Protein AF-A0A819T913-F1 (afdb_monomer)

Sequence (114 aa):
MMSIEHSINPDPSIARVDVTFLLKNRTSFIIDHINIHCIDSMISKLLNTTSTNLISFSSISLSPHSQNYIYIYFSINAISFSQKLKTTLTYSINKLNTIETDRIEFKLNLPCSR

Solvent-accessible surface area (backbone atoms only — not comparable to full-atom values): 6563 Å² total; per-residue (Å²): 93,77,49,78,47,75,50,78,48,78,40,81,92,73,40,33,35,40,36,39,35,40,41,35,32,63,35,93,40,43,34,31,61,34,29,46,35,55,41,62,75,77,74,59,68,47,81,65,86,77,76,83,69,62,56,67,40,79,81,51,66,39,53,49,69,33,72,51,78,45,81,47,77,43,57,42,73,73,38,90,57,72,40,55,28,47,32,37,39,36,34,30,38,53,46,103,90,46,79,46,76,51,75,50,77,51,74,46,75,46,78,50,60,129

Organism: NCBI:txid392033

pLDDT: mean 75.33, std 15.08, range [35.53, 94.62]

Nearest PDB structures (foldseek):
  8rjd-assembly1_5  TM=6.239E-01  e=7.089E-04  Canis lupus familiaris
  8b5l-assembly1_q  TM=6.423E-01  e=1.146E-03  Oryctolagus cuniculus
  8btk-assembly1_TA  TM=6.261E-01  e=2.174E-03  Canis lupus familiaris
  8b6l-assembly1_E  TM=5.638E-01  e=8.776E-04  Homo sapiens
  7lr3-assembly1_D  TM=5.276E-01  e=2.061E-03  Plasmodium berghei

Secondary structure (DSSP, 8-state):
-EEEEEEEEEETTTTEEEEEEEEEE-SSSEEEEEEEEEEETT--TTS-SSS--EEE-TT--B-TT-EEEEEEEEE-S---S-EEEEEEEEEEEEETTEEEEEEEEEEEEEPPP-

Foldseek 3Di:
DKDKDKDWDDDLVQQKIKIKIKIWAQDQFKKAQKWKAKAFPVPPCFVPDDDDRTPGPRGDMAHHGGMDMDMDMIRHPFDPDKTKIWMKIKIWTDDPPDIDIDMDIDIDIHDGND

Mean predicted aligned error: 8.62 Å

Radius of gyration: 15.47 Å; Cα contacts (8 Å, |Δi|>4): 262; chains: 1; bounding box: 33×26×43 Å

Structure (mmCIF, N/CA/C/O backbone):
data_AF-A0A819T913-F1
#
_entry.id   AF-A0A819T913-F1
#
loop_
_atom_site.group_PDB
_atom_site.id
_atom_site.type_symbol
_atom_site.label_atom_id
_atom_site.label_alt_id
_atom_site.label_comp_id
_atom_site.label_asym_id
_atom_site.label_entity_id
_atom_site.label_seq_id
_atom_site.pdbx_PDB_ins_code
_atom_site.Cartn_x
_atom_site.Cartn_y
_atom_site.Cartn_z
_atom_site.occupancy
_atom_site.B_iso_or_equiv
_atom_site.auth_seq_id
_atom_site.auth_comp_id
_atom_site.auth_asym_id
_atom_site.auth_atom_id
_atom_site.pdbx_PDB_model_num
ATOM 1 N N . MET A 1 1 ? -4.807 -3.108 14.874 1.00 74.12 1 MET A N 1
ATOM 2 C CA . MET A 1 1 ? -3.737 -2.541 14.028 1.00 74.12 1 MET A CA 1
ATOM 3 C C . MET A 1 1 ? -3.997 -2.950 12.585 1.00 74.12 1 MET A C 1
ATOM 5 O O . MET A 1 1 ? -4.383 -4.095 12.369 1.00 74.12 1 MET A O 1
ATOM 9 N N . MET A 1 2 ? -3.867 -2.040 11.619 1.00 72.50 2 MET A N 1
ATOM 10 C CA . MET A 1 2 ? -4.000 -2.377 10.198 1.00 72.50 2 MET A CA 1
ATOM 11 C C . MET A 1 2 ? -2.763 -3.152 9.726 1.00 72.50 2 MET A C 1
ATOM 13 O O . MET A 1 2 ? -1.655 -2.890 10.188 1.00 72.50 2 MET A O 1
ATOM 17 N N . SER A 1 3 ? -2.937 -4.114 8.820 1.00 74.81 3 SER A N 1
ATOM 18 C CA . SER A 1 3 ? -1.812 -4.777 8.148 1.00 74.81 3 SER A CA 1
ATOM 19 C C . SER A 1 3 ? -1.999 -4.745 6.640 1.00 74.81 3 SER A C 1
ATOM 21 O O . SER A 1 3 ? -3.132 -4.861 6.166 1.00 74.81 3 SER A O 1
ATOM 23 N N . ILE A 1 4 ? -0.890 -4.650 5.911 1.00 74.25 4 ILE A N 1
ATOM 24 C CA . ILE A 1 4 ? -0.859 -4.643 4.452 1.00 74.25 4 ILE A CA 1
ATOM 25 C C . ILE A 1 4 ? 0.004 -5.795 3.938 1.00 74.25 4 ILE A C 1
ATOM 27 O O . ILE A 1 4 ? 1.134 -5.987 4.380 1.00 74.25 4 ILE A O 1
ATOM 31 N N . GLU A 1 5 ? -0.544 -6.559 3.003 1.00 81.44 5 GLU A N 1
ATOM 32 C CA . GLU A 1 5 ? 0.186 -7.528 2.184 1.00 81.44 5 GLU A CA 1
ATOM 33 C C . GLU A 1 5 ? 0.204 -6.999 0.747 1.00 81.44 5 GLU A C 1
ATOM 35 O O . GLU A 1 5 ? -0.733 -6.315 0.338 1.00 81.44 5 GLU A O 1
ATOM 40 N N . HIS A 1 6 ? 1.262 -7.270 -0.018 1.00 73.94 6 HIS A N 1
ATOM 41 C CA . HIS A 1 6 ? 1.324 -6.865 -1.421 1.00 73.94 6 HIS A CA 1
ATOM 42 C C . HIS A 1 6 ? 1.918 -7.959 -2.305 1.00 73.94 6 HIS A C 1
ATOM 44 O O . HIS A 1 6 ? 2.799 -8.702 -1.874 1.00 73.94 6 HIS A O 1
ATOM 50 N N . SER A 1 7 ? 1.448 -8.037 -3.545 1.00 72.00 7 SER A N 1
ATOM 51 C CA . SER A 1 7 ? 2.011 -8.883 -4.598 1.00 72.00 7 SER A CA 1
ATOM 52 C C . SER A 1 7 ? 2.294 -8.051 -5.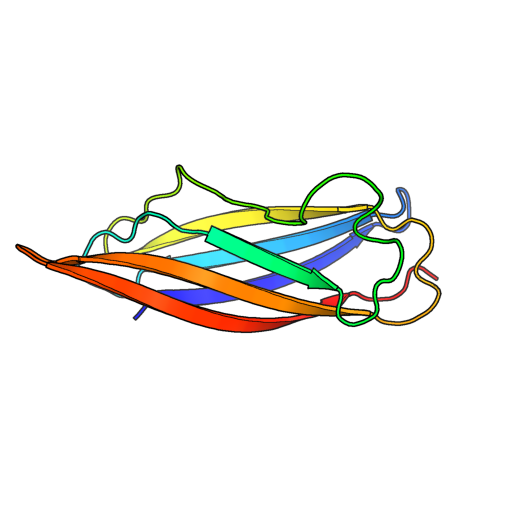844 1.00 72.00 7 SER A C 1
ATOM 54 O O . SER A 1 7 ? 1.640 -7.036 -6.082 1.00 72.00 7 SER A O 1
ATOM 56 N N . ILE A 1 8 ? 3.300 -8.465 -6.612 1.00 71.38 8 ILE A N 1
ATOM 57 C CA . ILE A 1 8 ? 3.77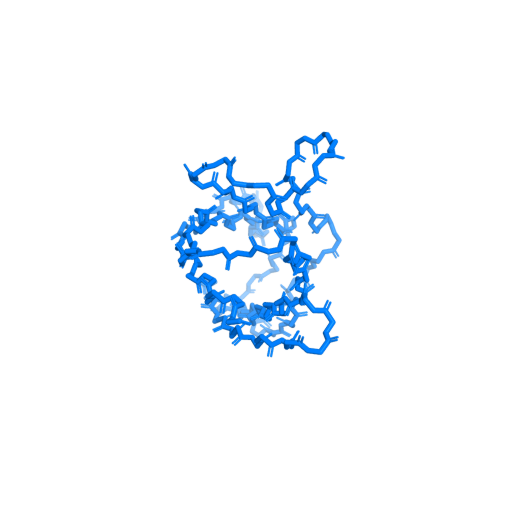3 -7.762 -7.805 1.00 71.38 8 ILE A CA 1
ATOM 58 C C . ILE A 1 8 ? 3.803 -8.768 -8.950 1.00 71.38 8 ILE A C 1
ATOM 60 O O . ILE A 1 8 ? 4.556 -9.738 -8.892 1.00 71.38 8 ILE A O 1
ATOM 64 N N . ASN A 1 9 ? 3.001 -8.520 -9.979 1.00 71.19 9 ASN A N 1
ATOM 65 C CA . ASN A 1 9 ? 2.881 -9.367 -11.157 1.00 71.19 9 ASN A CA 1
ATOM 66 C C . ASN A 1 9 ? 3.308 -8.562 -12.396 1.00 71.19 9 ASN A C 1
ATOM 68 O O . ASN A 1 9 ? 2.582 -7.658 -12.812 1.00 71.19 9 ASN A O 1
ATOM 72 N N . PRO A 1 10 ? 4.490 -8.831 -12.973 1.00 61.53 10 PRO A N 1
ATOM 73 C CA . PRO A 1 10 ? 4.880 -8.234 -14.243 1.00 61.53 10 PRO A CA 1
ATOM 74 C C . PRO A 1 10 ? 4.141 -8.904 -15.407 1.00 61.53 10 PRO A C 1
ATOM 76 O O . PRO A 1 10 ? 4.154 -10.129 -15.515 1.00 61.53 10 PRO A O 1
ATOM 79 N N . ASP A 1 11 ? 3.565 -8.103 -16.303 1.00 65.12 11 ASP A N 1
ATOM 80 C CA . ASP A 1 11 ? 3.085 -8.555 -17.608 1.00 65.12 11 ASP A CA 1
ATOM 81 C C . ASP A 1 11 ? 3.988 -7.972 -18.714 1.00 65.12 11 ASP A C 1
ATOM 83 O O . ASP A 1 11 ? 3.840 -6.807 -19.114 1.00 65.12 11 ASP A O 1
ATOM 87 N N . PRO A 1 12 ? 4.964 -8.760 -19.205 1.00 61.31 12 PRO A N 1
ATOM 88 C CA . PRO A 1 12 ? 5.910 -8.298 -20.214 1.00 61.31 12 PRO A CA 1
ATOM 89 C C . PRO A 1 12 ? 5.252 -8.064 -21.579 1.00 61.31 12 PRO A C 1
ATOM 91 O O . PRO A 1 12 ? 5.824 -7.352 -22.398 1.00 61.31 12 PRO A O 1
ATOM 94 N N . SER A 1 13 ? 4.058 -8.616 -21.832 1.00 64.31 13 SER A N 1
ATOM 95 C CA . SER A 1 13 ? 3.375 -8.475 -23.125 1.00 64.31 13 SER A CA 1
ATOM 96 C C . SER A 1 13 ? 2.831 -7.065 -23.370 1.00 64.31 13 SER A C 1
ATOM 98 O O . SER A 1 13 ? 2.674 -6.650 -24.517 1.00 64.31 13 SER A O 1
ATOM 100 N N . ILE A 1 14 ? 2.591 -6.312 -22.293 1.00 62.09 14 ILE A N 1
ATOM 101 C CA . ILE A 1 14 ? 1.979 -4.976 -22.321 1.00 62.09 14 ILE A CA 1
ATOM 102 C C . ILE A 1 14 ? 2.797 -3.927 -21.556 1.00 62.09 14 ILE A C 1
ATOM 104 O O . ILE A 1 14 ? 2.276 -2.860 -21.240 1.00 62.09 14 ILE A O 1
ATOM 108 N N . ALA A 1 15 ? 4.068 -4.224 -21.250 1.00 68.44 15 ALA A N 1
ATOM 109 C CA . ALA A 1 15 ? 4.974 -3.341 -20.511 1.00 68.44 15 ALA A CA 1
ATOM 110 C C . ALA A 1 15 ? 4.319 -2.748 -19.244 1.00 68.44 15 ALA A C 1
ATOM 112 O O . ALA A 1 15 ? 4.309 -1.536 -19.013 1.00 68.44 15 ALA A O 1
ATOM 113 N N . ARG A 1 16 ? 3.726 -3.620 -18.423 1.00 69.75 16 ARG A N 1
ATOM 114 C CA . ARG A 1 16 ? 2.946 -3.240 -17.239 1.00 69.75 16 ARG A CA 1
ATOM 115 C C . ARG A 1 16 ? 3.369 -4.065 -16.033 1.00 69.75 16 ARG A C 1
ATOM 117 O O . ARG A 1 16 ? 3.683 -5.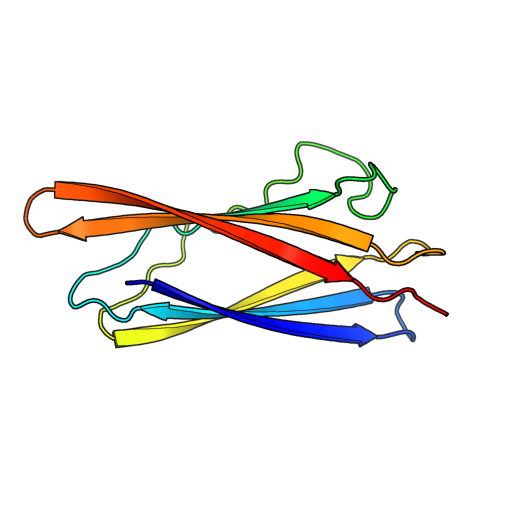246 -16.154 1.00 69.75 16 ARG A O 1
ATOM 124 N N . VAL A 1 17 ? 3.357 -3.445 -14.857 1.00 71.25 17 VAL A N 1
ATOM 125 C CA . VAL A 1 17 ? 3.433 -4.160 -13.581 1.00 71.25 17 VAL A CA 1
ATOM 126 C C . VAL A 1 17 ? 2.186 -3.884 -12.767 1.00 71.25 17 VAL A C 1
ATOM 128 O O . VAL A 1 17 ? 1.857 -2.736 -12.463 1.00 71.25 17 VAL A O 1
ATOM 131 N N . ASP A 1 18 ? 1.535 -4.970 -12.375 1.00 74.69 18 ASP A N 1
ATOM 132 C CA . ASP A 1 18 ? 0.370 -4.951 -11.513 1.00 74.69 18 ASP A CA 1
ATOM 133 C C . ASP A 1 18 ? 0.807 -5.175 -10.073 1.00 74.69 18 ASP A C 1
ATOM 135 O O . ASP A 1 18 ? 1.445 -6.176 -9.746 1.00 74.69 18 ASP A O 1
ATOM 139 N N . VAL A 1 19 ? 0.450 -4.242 -9.196 1.00 77.56 19 VAL A N 1
ATOM 140 C CA . VAL A 1 19 ? 0.656 -4.364 -7.757 1.00 77.56 19 VAL A CA 1
ATOM 141 C C . VAL A 1 19 ? -0.695 -4.487 -7.083 1.00 77.56 19 VAL A C 1
ATOM 143 O O . VAL A 1 19 ? -1.539 -3.600 -7.177 1.00 77.56 19 VAL A O 1
ATOM 146 N N . THR A 1 20 ? -0.902 -5.595 -6.383 1.00 82.44 20 THR A N 1
ATOM 147 C CA . THR A 1 20 ? -2.112 -5.808 -5.587 1.00 82.44 20 THR A CA 1
ATOM 148 C C . THR A 1 20 ? -1.774 -5.622 -4.121 1.00 82.44 20 THR A C 1
ATOM 150 O O . THR A 1 20 ? -0.865 -6.276 -3.621 1.00 82.44 20 THR A O 1
ATOM 153 N N . PHE A 1 21 ? -2.518 -4.771 -3.424 1.00 84.94 21 PHE A N 1
ATOM 154 C CA . PHE A 1 21 ? -2.474 -4.621 -1.976 1.00 84.94 21 PHE A CA 1
ATOM 155 C C . PHE A 1 21 ? -3.677 -5.304 -1.352 1.00 84.94 21 PHE A C 1
ATOM 157 O O . PHE A 1 21 ? -4.811 -5.030 -1.728 1.00 84.94 21 PHE A O 1
ATOM 164 N N . LEU A 1 22 ? -3.444 -6.145 -0.355 1.00 88.81 22 LEU A N 1
ATOM 165 C CA . LEU A 1 22 ? -4.486 -6.655 0.520 1.00 88.81 22 LEU A CA 1
ATOM 166 C C . LEU A 1 22 ? -4.427 -5.887 1.836 1.00 88.81 22 LEU A C 1
ATOM 168 O O . LEU A 1 22 ? -3.487 -6.026 2.622 1.00 88.81 22 LEU A O 1
ATOM 172 N N . LEU A 1 23 ? -5.447 -5.069 2.064 1.00 90.38 23 LEU A N 1
ATOM 173 C CA . LEU A 1 23 ? -5.630 -4.334 3.303 1.00 90.38 23 LEU A CA 1
ATOM 174 C C . LEU A 1 23 ? -6.478 -5.169 4.255 1.00 90.38 23 LEU A C 1
ATOM 176 O O . LEU A 1 23 ? -7.579 -5.579 3.896 1.00 90.38 23 LEU A O 1
ATOM 180 N N . LYS A 1 24 ? -5.989 -5.396 5.477 1.00 92.56 24 LYS A N 1
ATOM 181 C CA . LYS A 1 24 ? -6.730 -6.108 6.529 1.00 92.56 24 LYS A CA 1
ATOM 182 C C . LYS A 1 24 ? -6.930 -5.192 7.730 1.00 92.56 24 LYS A C 1
ATOM 184 O O . LYS A 1 24 ? -5.957 -4.758 8.357 1.00 92.56 24 LYS A O 1
ATOM 189 N N . ASN A 1 25 ? -8.186 -4.937 8.084 1.00 93.50 25 ASN A N 1
ATOM 190 C CA . ASN A 1 25 ? -8.531 -4.236 9.311 1.00 93.50 25 ASN A CA 1
ATOM 191 C C . ASN A 1 25 ? -8.572 -5.238 10.468 1.00 93.50 25 ASN A C 1
ATOM 193 O O . ASN A 1 25 ? -9.532 -5.981 10.608 1.00 93.50 25 ASN A O 1
ATOM 197 N N . ARG A 1 26 ? -7.549 -5.261 11.330 1.00 91.56 26 ARG A N 1
ATOM 198 C CA . ARG A 1 26 ? -7.543 -6.124 12.531 1.00 91.56 26 ARG A CA 1
ATOM 199 C C . ARG A 1 26 ? -8.067 -5.417 13.785 1.00 91.56 26 ARG A C 1
ATOM 201 O O . ARG A 1 26 ? -7.745 -5.828 14.895 1.00 91.56 26 ARG A O 1
ATOM 208 N N . THR A 1 27 ? -8.759 -4.293 13.633 1.00 92.38 27 THR A N 1
ATOM 209 C CA . THR A 1 27 ? -9.357 -3.542 14.744 1.00 92.38 27 THR A CA 1
ATOM 210 C C . THR A 1 27 ? -10.854 -3.816 14.836 1.00 92.38 27 THR A C 1
ATOM 212 O O . THR A 1 27 ? -11.468 -4.287 13.881 1.00 92.38 27 THR A O 1
ATOM 215 N N . SER A 1 28 ? -11.430 -3.462 15.982 1.00 94.44 28 SER A N 1
ATOM 216 C CA . SER A 1 28 ? -12.873 -3.417 16.222 1.00 94.44 28 SER A CA 1
ATOM 217 C C . SER A 1 28 ? -13.532 -2.120 15.723 1.00 94.44 28 SER A C 1
ATOM 219 O O . SER A 1 28 ? -14.707 -1.893 15.995 1.00 94.44 28 SER A O 1
ATOM 221 N N . PHE A 1 29 ? -12.787 -1.246 15.039 1.00 93.50 29 PHE A N 1
ATOM 222 C CA . PHE A 1 29 ? -13.234 0.081 14.608 1.00 93.50 29 PHE A CA 1
ATOM 223 C C . PHE A 1 29 ? -13.259 0.182 13.085 1.00 93.50 29 PHE A C 1
ATOM 225 O O . PHE A 1 29 ? -12.603 -0.593 12.386 1.00 93.50 29 PHE A O 1
ATOM 232 N N . ILE A 1 30 ? -14.021 1.143 12.567 1.00 91.94 30 ILE A N 1
ATOM 233 C CA . ILE A 1 30 ? -14.018 1.456 11.137 1.00 91.94 30 ILE A CA 1
ATOM 234 C C . ILE A 1 30 ? -12.716 2.190 10.810 1.00 91.94 30 ILE A C 1
ATOM 236 O O . ILE A 1 30 ? -12.311 3.101 11.536 1.00 91.94 30 ILE A O 1
ATOM 240 N N . ILE A 1 31 ? -12.074 1.776 9.719 1.00 92.19 31 ILE A N 1
ATOM 241 C CA . ILE A 1 31 ? -10.947 2.493 9.122 1.00 92.19 31 ILE A CA 1
ATOM 242 C C . ILE A 1 31 ? -11.449 3.203 7.867 1.00 92.19 31 ILE A C 1
ATOM 244 O O . ILE A 1 31 ? -12.068 2.567 7.016 1.00 92.19 31 ILE A O 1
ATOM 248 N N . ASP A 1 32 ? -11.179 4.495 7.742 1.00 90.75 32 ASP A N 1
ATOM 249 C CA . ASP A 1 32 ? -11.549 5.327 6.598 1.00 90.75 32 ASP A CA 1
ATOM 250 C C . ASP A 1 32 ? -10.371 6.207 6.134 1.00 90.75 32 ASP A C 1
ATOM 252 O O . ASP A 1 32 ? -9.239 6.065 6.611 1.00 90.75 32 ASP A O 1
ATOM 256 N N . HIS A 1 33 ? -10.617 7.052 5.126 1.00 88.50 33 HIS A N 1
ATOM 257 C CA . HIS A 1 33 ? -9.626 7.967 4.541 1.00 88.50 33 HIS A CA 1
ATOM 258 C C . HIS A 1 33 ? -8.301 7.281 4.150 1.00 88.50 33 HIS A C 1
ATOM 260 O O . HIS A 1 33 ? -7.209 7.828 4.339 1.00 88.50 33 HIS A O 1
ATOM 266 N N . ILE A 1 34 ? -8.394 6.065 3.605 1.00 87.38 34 ILE A N 1
ATOM 267 C CA . ILE A 1 34 ? -7.234 5.251 3.241 1.00 87.38 34 ILE A CA 1
ATOM 268 C C . ILE A 1 34 ? -6.566 5.827 1.989 1.00 87.38 34 ILE A C 1
ATOM 270 O O . ILE A 1 34 ? -7.132 5.824 0.905 1.00 87.38 34 ILE A O 1
ATOM 274 N N . ASN A 1 35 ? -5.321 6.271 2.107 1.00 85.44 35 ASN A N 1
ATOM 275 C CA . ASN A 1 35 ? -4.560 6.853 1.007 1.00 85.44 35 ASN A CA 1
ATOM 276 C C . ASN A 1 35 ? -3.237 6.112 0.816 1.00 85.44 35 ASN A C 1
ATOM 278 O O . ASN A 1 35 ? -2.517 5.890 1.786 1.00 85.44 35 ASN A O 1
ATOM 282 N N . ILE A 1 36 ? -2.902 5.752 -0.430 1.00 83.06 36 ILE A N 1
ATOM 283 C CA . ILE A 1 36 ? -1.635 5.096 -0.782 1.00 83.06 36 ILE A CA 1
ATOM 284 C C . ILE A 1 36 ? -0.822 6.034 -1.669 1.00 83.06 36 ILE A C 1
ATOM 286 O O . ILE A 1 36 ? -1.171 6.332 -2.803 1.00 83.06 36 ILE A O 1
ATOM 290 N N . HIS A 1 37 ? 0.314 6.480 -1.163 1.00 82.25 37 HIS A N 1
ATOM 291 C CA . HIS A 1 37 ? 1.227 7.349 -1.879 1.00 82.25 37 HIS A CA 1
ATOM 292 C C . HIS A 1 37 ? 2.481 6.584 -2.289 1.00 82.25 37 HIS A C 1
ATOM 294 O O . HIS A 1 37 ? 3.169 6.041 -1.427 1.00 82.25 37 HIS A O 1
ATOM 300 N N . CYS A 1 38 ? 2.811 6.580 -3.579 1.00 78.19 38 CYS A N 1
ATOM 301 C CA . CYS A 1 38 ? 3.995 5.915 -4.119 1.00 78.19 38 CYS A CA 1
ATOM 302 C C . CYS A 1 38 ? 4.926 6.956 -4.745 1.00 78.19 38 CYS A C 1
ATOM 304 O O . CYS A 1 38 ? 4.568 7.609 -5.720 1.00 78.19 38 CYS A O 1
ATOM 306 N N . ILE A 1 39 ? 6.138 7.088 -4.208 1.00 76.12 39 ILE A N 1
ATOM 307 C CA . ILE A 1 39 ? 7.179 7.970 -4.741 1.00 76.12 39 ILE A CA 1
ATOM 308 C C . ILE A 1 39 ? 8.271 7.114 -5.352 1.00 7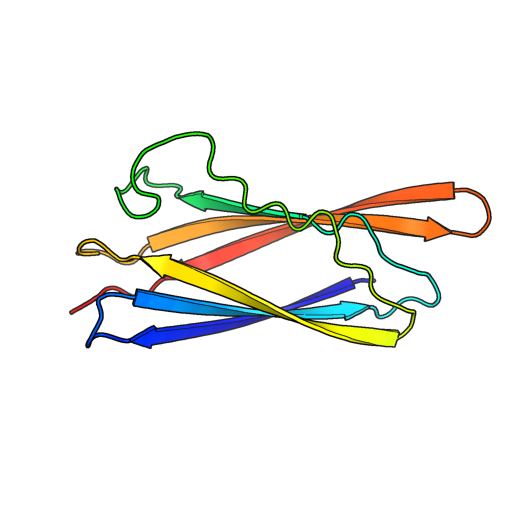6.12 39 ILE A C 1
ATOM 310 O O . ILE A 1 39 ? 8.864 6.276 -4.667 1.00 76.12 39 ILE A O 1
ATOM 314 N N . ASP A 1 40 ? 8.593 7.371 -6.612 1.00 72.94 40 ASP A N 1
ATOM 315 C CA . ASP A 1 40 ? 9.821 6.849 -7.183 1.00 72.94 40 ASP A CA 1
ATOM 316 C C . ASP A 1 40 ? 11.032 7.614 -6.639 1.00 72.94 40 ASP A C 1
ATOM 318 O O . ASP A 1 40 ? 11.213 8.806 -6.891 1.00 72.94 40 ASP A O 1
ATOM 322 N N . SER A 1 41 ? 11.862 6.904 -5.876 1.00 64.88 41 SER A N 1
ATOM 323 C CA . SER A 1 41 ? 13.073 7.454 -5.269 1.00 64.88 41 SER A CA 1
ATOM 324 C C . SER A 1 41 ? 14.135 7.873 -6.289 1.00 64.88 41 SER A C 1
ATOM 326 O O . SER A 1 41 ? 14.985 8.695 -5.956 1.00 64.88 41 SER A O 1
ATOM 328 N N . MET A 1 42 ? 14.081 7.344 -7.515 1.00 60.62 42 MET A N 1
ATOM 329 C CA . MET A 1 42 ? 15.088 7.584 -8.553 1.00 60.62 42 MET A CA 1
ATOM 330 C C . MET A 1 42 ? 14.639 8.598 -9.616 1.00 60.62 42 MET A C 1
ATOM 332 O O . MET A 1 42 ? 15.404 8.860 -10.541 1.00 60.62 42 MET A O 1
ATOM 336 N N . ILE A 1 43 ? 13.425 9.169 -9.508 1.00 57.94 43 ILE A N 1
ATOM 337 C CA . ILE A 1 43 ? 12.822 10.060 -10.530 1.00 57.94 43 ILE A CA 1
ATOM 338 C C . ILE A 1 43 ? 12.943 9.437 -11.934 1.00 57.94 43 ILE A C 1
ATOM 340 O O . ILE A 1 43 ? 13.203 10.092 -12.946 1.00 57.94 43 ILE A O 1
ATOM 344 N N . SER A 1 44 ? 12.823 8.119 -12.001 1.00 51.16 44 SER A N 1
ATOM 345 C CA . SER A 1 44 ? 12.798 7.414 -13.260 1.00 51.16 44 SER A CA 1
ATOM 346 C C . SER A 1 44 ? 11.401 7.590 -13.860 1.00 51.16 44 SER A C 1
ATOM 348 O O . SER A 1 44 ? 10.396 7.739 -13.166 1.00 51.16 44 SER A O 1
ATOM 350 N N . LYS A 1 45 ? 11.323 7.631 -15.181 1.00 53.66 45 LYS A N 1
ATOM 351 C CA . LYS A 1 45 ? 10.139 8.035 -15.951 1.00 53.66 45 LYS A CA 1
ATOM 352 C C . LYS A 1 45 ? 8.948 7.052 -15.876 1.00 53.66 45 LYS A C 1
ATOM 354 O O . LYS A 1 45 ? 8.136 7.025 -16.795 1.00 53.66 45 LYS A O 1
ATOM 359 N N . LEU A 1 46 ? 8.832 6.230 -14.827 1.00 54.22 46 LEU A N 1
ATOM 360 C CA . LEU A 1 46 ? 7.719 5.287 -14.668 1.00 54.22 46 LEU A CA 1
ATOM 361 C C . LEU A 1 46 ? 6.412 5.913 -14.272 1.00 54.22 46 LEU A C 1
ATOM 363 O O . LEU A 1 46 ? 5.359 5.504 -14.747 1.00 54.22 46 LEU A O 1
ATOM 367 N N . LEU A 1 47 ? 6.477 6.917 -13.416 1.00 54.97 47 LEU A N 1
ATOM 368 C CA . LEU A 1 47 ? 5.316 7.723 -13.100 1.00 54.97 47 LEU A CA 1
ATOM 369 C C . LEU A 1 47 ? 5.307 8.852 -14.133 1.00 54.97 47 LEU A C 1
ATOM 371 O O . LEU A 1 47 ? 5.731 9.974 -13.861 1.00 54.97 47 LEU A O 1
ATOM 375 N N . ASN A 1 48 ? 5.012 8.503 -15.387 1.00 48.44 48 ASN A N 1
ATOM 376 C CA . ASN A 1 48 ? 5.226 9.411 -16.502 1.00 48.44 48 ASN A CA 1
ATOM 377 C C . ASN A 1 48 ? 4.200 10.559 -16.464 1.00 48.44 48 ASN A C 1
ATOM 379 O O . ASN A 1 48 ? 3.008 10.367 -16.687 1.00 48.44 48 ASN A O 1
ATOM 383 N N . THR A 1 49 ? 4.731 11.762 -16.235 1.00 43.97 49 THR A N 1
ATOM 384 C CA . THR A 1 49 ? 4.321 13.031 -16.857 1.00 43.97 49 THR A CA 1
ATOM 385 C C . THR A 1 49 ? 2.874 13.475 -16.669 1.00 43.97 49 THR A C 1
ATOM 387 O O . THR A 1 49 ? 2.075 13.397 -17.594 1.00 43.97 49 THR A O 1
ATOM 390 N N . THR A 1 50 ? 2.573 14.030 -15.497 1.00 35.53 50 THR A N 1
ATOM 391 C CA . THR A 1 50 ? 1.895 15.324 -15.239 1.00 35.53 50 THR A CA 1
ATOM 392 C C . THR A 1 50 ? 1.225 15.244 -13.868 1.00 35.53 50 THR A C 1
ATOM 394 O O . THR A 1 50 ? 0.456 14.332 -13.607 1.00 35.53 50 THR A O 1
ATOM 397 N N . SER A 1 51 ? 1.524 16.209 -12.993 1.00 37.84 51 SER A N 1
ATOM 398 C CA . SER A 1 51 ? 0.971 16.381 -11.636 1.00 37.84 51 SER A CA 1
ATOM 399 C C . SER A 1 51 ? 1.248 15.257 -10.619 1.00 37.84 51 SER A C 1
ATOM 401 O O . SER A 1 51 ? 0.814 14.128 -10.772 1.00 37.84 51 SER A O 1
ATOM 403 N N . THR A 1 52 ? 1.984 15.606 -9.556 1.00 41.03 52 THR A N 1
ATOM 404 C CA . THR A 1 52 ? 1.929 15.008 -8.202 1.00 41.03 52 THR A CA 1
ATOM 405 C C . THR A 1 52 ? 1.361 13.583 -8.111 1.00 41.03 52 THR A C 1
ATOM 407 O O . THR A 1 52 ? 0.149 13.398 -8.048 1.00 41.03 52 THR A O 1
ATOM 410 N N . ASN A 1 53 ? 2.267 12.601 -8.056 1.00 48.81 53 ASN A N 1
ATOM 411 C CA . ASN A 1 53 ? 2.034 11.148 -8.050 1.00 48.81 53 ASN A CA 1
ATOM 412 C C . ASN A 1 53 ? 1.307 10.627 -6.794 1.00 48.81 53 ASN A C 1
ATOM 414 O O . ASN A 1 53 ? 1.836 9.822 -6.026 1.00 48.81 53 ASN A O 1
ATOM 418 N N . LEU A 1 54 ? 0.089 11.101 -6.566 1.00 51.72 54 LEU A N 1
ATOM 419 C CA . LEU A 1 54 ? -0.718 10.766 -5.409 1.00 51.72 54 LEU A CA 1
ATOM 420 C C . LEU A 1 5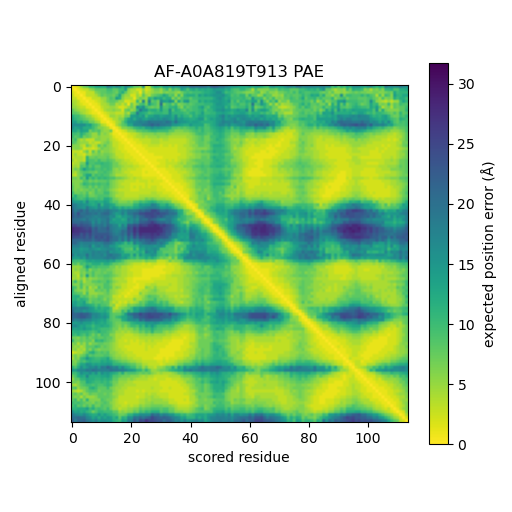4 ? -1.908 9.918 -5.855 1.00 51.72 54 LEU A C 1
ATOM 422 O O . LEU A 1 54 ? -2.909 10.438 -6.336 1.00 51.72 54 LEU A O 1
ATOM 426 N N . ILE A 1 55 ? -1.796 8.597 -5.690 1.00 56.88 55 ILE A N 1
ATOM 427 C CA . ILE A 1 55 ? -2.922 7.676 -5.886 1.00 56.88 55 ILE A CA 1
ATOM 428 C C . ILE A 1 55 ? -3.763 7.682 -4.598 1.00 56.88 55 ILE A C 1
ATOM 430 O O . ILE A 1 55 ? -3.707 6.785 -3.761 1.00 56.88 55 ILE A O 1
ATOM 434 N N . SER A 1 56 ? -4.513 8.764 -4.394 1.00 52.19 56 SER A N 1
ATOM 435 C CA . SER A 1 56 ? -5.474 8.852 -3.292 1.00 52.19 56 SER A CA 1
ATOM 436 C C . SER A 1 56 ? -6.701 7.999 -3.600 1.00 52.19 56 SER A C 1
ATOM 438 O O . SER A 1 56 ? -7.341 8.168 -4.636 1.00 52.19 56 SER A O 1
ATOM 440 N N . PHE A 1 57 ? -7.048 7.105 -2.674 1.00 62.62 57 PHE A N 1
ATOM 441 C CA . PHE A 1 57 ? -8.302 6.360 -2.696 1.00 62.62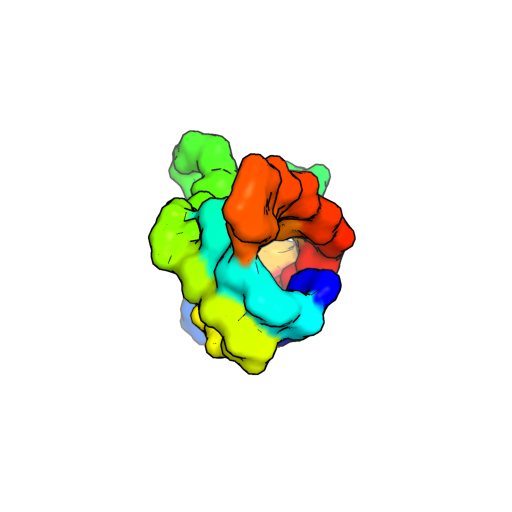 57 PHE A CA 1
ATOM 442 C C . PHE A 1 57 ? -9.247 6.956 -1.653 1.00 62.62 57 PHE A C 1
ATOM 444 O O . PHE A 1 57 ? -9.437 6.415 -0.571 1.00 62.62 57 PHE A O 1
ATOM 451 N N . SER A 1 58 ? -9.853 8.100 -1.959 1.00 54.38 58 SER A N 1
ATOM 452 C CA . SER A 1 58 ? -10.653 8.847 -0.980 1.00 54.38 58 SER A CA 1
ATOM 453 C C . SER A 1 58 ? -11.929 8.136 -0.493 1.00 54.38 58 SER A C 1
ATOM 455 O O . SER A 1 58 ? -12.530 8.596 0.474 1.00 54.38 58 SER A O 1
ATOM 457 N N . SER A 1 59 ? -12.346 7.020 -1.103 1.00 63.62 59 SER A N 1
ATOM 458 C CA . SER A 1 59 ? -13.634 6.362 -0.823 1.00 63.62 59 SER A CA 1
ATOM 459 C C . SER A 1 59 ? -13.558 4.966 -0.191 1.00 63.62 59 SER A C 1
ATOM 461 O O . SER A 1 59 ? -14.600 4.346 0.020 1.00 63.62 59 SER A O 1
ATOM 463 N N . ILE A 1 60 ? -12.370 4.441 0.125 1.00 78.88 60 ILE A N 1
ATOM 464 C CA . ILE A 1 60 ? -12.262 3.089 0.696 1.00 78.88 60 ILE A CA 1
ATOM 465 C C . ILE A 1 60 ? -12.413 3.160 2.217 1.00 78.88 60 ILE A C 1
ATOM 467 O O . ILE A 1 60 ? -11.553 3.708 2.908 1.00 78.88 60 ILE A O 1
ATOM 471 N N . SER A 1 61 ? -13.487 2.561 2.737 1.00 87.69 61 SER A N 1
ATOM 472 C CA . SER A 1 61 ? -13.642 2.254 4.160 1.00 87.69 61 SER A CA 1
ATOM 473 C C . SER A 1 61 ? -13.541 0.747 4.401 1.00 87.69 61 SER A C 1
ATOM 475 O O . SER A 1 61 ? -13.915 -0.073 3.559 1.00 87.69 61 SER A O 1
ATOM 477 N N . LEU A 1 62 ? -12.995 0.372 5.553 1.00 91.38 62 LEU A N 1
ATOM 478 C CA . LEU A 1 62 ? -12.866 -1.010 5.998 1.00 91.38 62 LEU A CA 1
ATOM 479 C C . LEU A 1 62 ? -13.627 -1.188 7.305 1.00 91.38 62 LEU A C 1
ATOM 481 O O . LEU A 1 62 ? -13.235 -0.661 8.351 1.00 91.38 62 LEU A O 1
ATOM 485 N N . SER A 1 63 ? -14.679 -2.001 7.263 1.00 94.00 63 SER A N 1
ATOM 486 C CA . SER A 1 63 ? -15.385 -2.455 8.459 1.00 94.00 63 SER A CA 1
ATOM 487 C C . SER A 1 63 ? -14.447 -3.227 9.403 1.00 94.00 63 SER A C 1
ATOM 489 O O . SER A 1 63 ? -13.424 -3.763 8.951 1.00 94.00 63 SER A O 1
ATOM 491 N N . PRO A 1 64 ? -14.777 -3.319 10.702 1.00 94.62 64 PRO A N 1
ATOM 492 C CA . PRO A 1 64 ? -14.026 -4.131 11.655 1.00 94.62 64 PRO A CA 1
ATOM 493 C C . PRO A 1 64 ? -13.787 -5.553 11.142 1.00 94.62 64 PRO A C 1
ATOM 495 O O . PRO A 1 64 ? -14.695 -6.171 10.591 1.00 94.62 64 PRO A O 1
ATOM 498 N N . HIS A 1 65 ? -12.568 -6.068 11.313 1.00 94.06 65 HIS A N 1
ATOM 499 C CA . HIS A 1 65 ? -12.178 -7.432 10.913 1.00 94.06 65 HIS A CA 1
ATOM 500 C C . HIS A 1 65 ? -12.319 -7.766 9.413 1.00 94.06 65 HIS A C 1
ATOM 502 O O . HIS A 1 65 ? -12.147 -8.922 9.026 1.00 94.06 65 HIS A O 1
ATOM 508 N N . SER A 1 66 ? -12.592 -6.775 8.560 1.00 94.44 66 SER A N 1
ATOM 509 C CA . SER A 1 66 ? -12.733 -6.964 7.114 1.00 94.44 66 SER A CA 1
ATOM 510 C C . SER A 1 66 ? -11.399 -6.876 6.367 1.00 94.44 66 SER A C 1
ATOM 512 O O . SER A 1 66 ? -10.373 -6.434 6.900 1.00 94.44 66 SER A O 1
ATOM 514 N N . GLN A 1 67 ? -11.428 -7.289 5.100 1.00 92.44 67 GLN A N 1
ATOM 515 C CA . GLN A 1 67 ? -10.307 -7.169 4.179 1.00 92.44 67 GLN A CA 1
ATOM 516 C C . GLN A 1 67 ? -10.770 -6.650 2.817 1.00 92.44 67 GLN A C 1
ATOM 518 O O . GLN A 1 67 ? -11.891 -6.934 2.398 1.00 92.44 67 GLN A O 1
ATOM 523 N N . ASN A 1 68 ? -9.905 -5.912 2.124 1.00 88.75 68 ASN A N 1
ATOM 524 C CA . ASN A 1 68 ? -10.176 -5.404 0.782 1.00 88.75 68 ASN A CA 1
ATOM 525 C C . ASN A 1 68 ? -8.905 -5.437 -0.076 1.00 88.75 68 ASN A C 1
ATOM 527 O O . ASN A 1 68 ? -7.802 -5.211 0.430 1.00 88.75 68 ASN A O 1
ATOM 531 N N . TYR A 1 69 ? -9.076 -5.717 -1.365 1.00 83.62 69 TYR A N 1
ATOM 532 C CA . TYR A 1 69 ? -8.007 -5.703 -2.352 1.00 83.62 69 TYR A CA 1
ATOM 533 C C . TYR A 1 69 ? -7.996 -4.365 -3.089 1.00 83.62 69 TYR A C 1
ATOM 535 O O . TYR A 1 69 ? -9.015 -3.915 -3.605 1.00 83.62 69 TYR A O 1
ATOM 543 N N . ILE A 1 70 ? -6.824 -3.747 -3.171 1.00 81.00 70 ILE A N 1
ATOM 544 C CA . ILE A 1 70 ? -6.569 -2.570 -3.995 1.00 81.00 70 ILE A CA 1
ATOM 545 C C . ILE A 1 70 ? -5.608 -2.975 -5.097 1.00 81.00 70 ILE A C 1
ATOM 547 O O . ILE A 1 70 ? -4.529 -3.498 -4.829 1.00 81.00 70 ILE A O 1
ATOM 551 N N . TYR A 1 71 ? -5.984 -2.691 -6.334 1.00 77.94 71 TYR A N 1
ATOM 552 C CA . TYR A 1 71 ? -5.159 -2.954 -7.501 1.00 77.94 71 TYR A CA 1
ATOM 553 C C . TYR A 1 71 ? -4.580 -1.632 -7.998 1.00 77.94 71 TYR A C 1
ATOM 555 O O . TYR A 1 71 ? -5.320 -0.696 -8.293 1.00 77.94 71 TYR A O 1
ATOM 563 N N . ILE A 1 72 ? -3.254 -1.547 -8.056 1.00 75.62 72 ILE A N 1
ATOM 564 C CA . ILE A 1 72 ? -2.518 -0.419 -8.623 1.00 75.62 72 ILE A CA 1
ATOM 565 C C . ILE A 1 72 ? -1.730 -0.929 -9.818 1.00 75.62 72 ILE A C 1
ATOM 567 O O . ILE A 1 72 ? -1.062 -1.958 -9.745 1.00 75.62 72 ILE A O 1
ATOM 571 N N . TYR A 1 73 ? -1.787 -0.188 -10.913 1.00 71.31 73 TYR A N 1
ATOM 572 C CA . TYR A 1 73 ? -1.128 -0.557 -12.152 1.00 71.31 73 TYR A CA 1
ATOM 573 C C . TYR A 1 73 ? -0.076 0.485 -12.490 1.00 71.31 73 TYR A C 1
ATOM 575 O O . TYR A 1 73 ? -0.370 1.679 -12.542 1.00 71.31 73 TYR A O 1
ATOM 583 N N . PHE A 1 74 ? 1.151 0.029 -12.710 1.00 70.00 74 PHE A N 1
ATOM 584 C CA . PHE A 1 74 ? 2.262 0.872 -13.120 1.00 70.00 74 PHE A CA 1
ATOM 585 C C . PHE A 1 74 ? 2.574 0.589 -14.586 1.00 70.00 74 PHE A C 1
ATOM 587 O O . PHE A 1 74 ? 2.918 -0.538 -14.952 1.00 70.00 74 PHE A O 1
ATOM 594 N N . SER A 1 75 ? 2.464 1.619 -15.422 1.00 64.00 75 SER A N 1
ATOM 595 C CA . SER A 1 75 ? 2.925 1.558 -16.808 1.00 64.00 75 SER A CA 1
ATOM 596 C C . SER A 1 75 ? 4.445 1.664 -16.831 1.00 64.00 75 SER A C 1
ATOM 598 O O . SER A 1 75 ? 5.027 2.641 -16.360 1.00 64.00 75 SER A O 1
ATOM 600 N N . ILE A 1 76 ? 5.098 0.644 -17.373 1.00 63.34 76 ILE A N 1
ATOM 601 C CA . ILE A 1 76 ? 6.548 0.545 -17.445 1.00 63.34 76 ILE A CA 1
ATOM 602 C C . ILE A 1 76 ? 6.983 1.010 -18.826 1.00 63.34 76 ILE A C 1
ATOM 604 O O . ILE A 1 76 ? 7.123 0.218 -19.752 1.00 63.34 76 ILE A O 1
ATOM 608 N N . ASN A 1 77 ? 7.269 2.301 -18.972 1.00 55.72 77 ASN A N 1
ATOM 609 C CA . ASN A 1 77 ? 7.998 2.768 -20.147 1.00 55.72 77 ASN A CA 1
ATOM 610 C C . ASN A 1 77 ? 9.483 2.420 -19.962 1.00 55.72 77 ASN A C 1
ATOM 612 O O . ASN A 1 77 ? 10.260 3.235 -19.475 1.00 55.72 77 ASN A O 1
ATOM 616 N N . ALA A 1 78 ? 9.836 1.177 -20.303 1.00 53.22 78 ALA A N 1
ATOM 617 C CA . ALA A 1 78 ? 11.187 0.612 -20.300 1.00 53.22 78 ALA A CA 1
ATOM 618 C C . ALA A 1 78 ? 11.964 0.810 -18.978 1.00 53.22 78 ALA A C 1
ATOM 620 O O . ALA A 1 78 ? 12.818 1.691 -18.857 1.00 53.22 78 ALA A O 1
ATOM 621 N N . ILE A 1 79 ? 11.717 -0.052 -17.983 1.00 55.72 79 ILE A N 1
ATOM 622 C CA . ILE A 1 79 ? 12.623 -0.162 -16.833 1.00 55.72 79 ILE A CA 1
ATOM 623 C C . ILE A 1 79 ? 13.854 -0.961 -17.260 1.00 55.72 79 ILE A C 1
ATOM 625 O O . ILE A 1 79 ? 13.797 -2.185 -17.356 1.00 55.72 79 ILE A O 1
ATOM 629 N N . SER A 1 80 ? 14.991 -0.290 -17.417 1.00 57.69 80 SER A N 1
ATOM 630 C CA . SER A 1 80 ? 16.294 -0.937 -17.618 1.00 57.69 80 SER A CA 1
ATOM 631 C C . SER A 1 80 ? 16.983 -1.376 -16.311 1.00 57.69 80 SER A C 1
ATOM 633 O O . SER A 1 80 ? 17.985 -2.087 -16.359 1.00 57.69 80 SER A O 1
ATOM 635 N N . PHE A 1 81 ? 16.464 -0.993 -15.136 1.00 66.56 81 PHE A N 1
ATOM 636 C CA . PHE A 1 81 ? 17.058 -1.284 -13.818 1.00 66.56 81 PHE A CA 1
ATOM 637 C C . PHE A 1 81 ? 16.015 -1.391 -12.695 1.00 66.56 81 PHE A C 1
ATOM 639 O O . PHE A 1 81 ? 15.056 -0.633 -12.668 1.00 66.56 81 PHE A O 1
ATOM 646 N N . SER A 1 82 ? 16.214 -2.290 -11.722 1.00 71.44 82 SER A N 1
ATOM 647 C CA . SER A 1 82 ? 15.213 -2.546 -10.674 1.00 71.44 82 SER A CA 1
ATOM 648 C C . SER A 1 82 ? 14.895 -1.273 -9.903 1.00 71.44 82 SER A C 1
ATOM 650 O O . SER A 1 82 ? 15.795 -0.506 -9.547 1.00 71.44 82 SER A O 1
ATOM 652 N N . GLN A 1 83 ? 13.610 -1.065 -9.630 1.00 74.12 83 GLN A N 1
ATOM 653 C CA . GLN A 1 83 ? 13.145 0.172 -9.026 1.00 74.12 83 GLN A CA 1
ATOM 654 C C . GLN A 1 83 ? 12.615 -0.019 -7.632 1.00 74.12 83 GLN A C 1
ATOM 656 O O . GLN A 1 83 ? 12.001 -1.032 -7.308 1.00 74.12 83 GLN A O 1
ATOM 661 N N . LYS A 1 84 ? 12.837 1.005 -6.813 1.00 79.06 84 LYS A N 1
ATOM 662 C CA . LYS A 1 84 ? 12.377 1.046 -5.434 1.00 79.06 84 LYS A CA 1
ATOM 663 C C . LYS A 1 84 ? 11.456 2.239 -5.262 1.00 79.06 84 LYS A C 1
ATOM 665 O O . LYS A 1 84 ? 11.915 3.383 -5.228 1.00 79.06 84 LYS A O 1
ATOM 670 N N . LEU A 1 85 ? 10.166 1.965 -5.112 1.00 79.56 85 LEU A N 1
ATOM 671 C CA . LEU A 1 85 ? 9.182 2.990 -4.794 1.00 79.56 85 LEU A CA 1
ATOM 672 C C . LEU A 1 85 ? 9.046 3.099 -3.277 1.00 79.56 85 LEU A C 1
ATOM 674 O O . LEU A 1 85 ? 8.726 2.118 -2.597 1.00 79.56 85 LEU A O 1
ATOM 678 N N . LYS A 1 86 ? 9.269 4.296 -2.731 1.00 84.44 86 LYS A N 1
ATOM 679 C CA . LYS A 1 86 ? 8.904 4.593 -1.346 1.00 84.44 86 LYS A CA 1
ATOM 680 C C . LYS A 1 86 ? 7.388 4.734 -1.295 1.00 84.44 86 LYS A C 1
ATOM 682 O O . LYS A 1 86 ? 6.835 5.655 -1.886 1.00 84.44 86 LYS A O 1
ATOM 687 N N . THR A 1 87 ? 6.734 3.829 -0.582 1.00 84.75 87 THR A N 1
ATOM 688 C CA . THR A 1 87 ? 5.279 3.796 -0.458 1.00 84.75 87 THR A CA 1
ATOM 689 C C . THR A 1 87 ? 4.861 4.191 0.948 1.00 84.75 87 THR A C 1
ATOM 691 O O . THR A 1 87 ? 5.499 3.833 1.938 1.00 84.75 87 THR A O 1
ATOM 694 N N . THR A 1 88 ? 3.811 4.988 1.046 1.00 87.50 88 THR A N 1
ATOM 695 C CA . THR A 1 88 ? 3.235 5.459 2.300 1.00 87.50 88 THR A CA 1
ATOM 696 C C . THR A 1 88 ? 1.736 5.235 2.254 1.00 87.50 88 THR A C 1
ATOM 698 O O . THR A 1 88 ? 1.059 5.788 1.399 1.00 87.50 88 THR A O 1
ATOM 701 N N . LEU A 1 89 ? 1.223 4.437 3.179 1.00 88.00 89 LEU A N 1
ATOM 702 C CA . LEU A 1 89 ? -0.200 4.278 3.435 1.00 88.00 89 LEU A CA 1
ATOM 703 C C . LEU A 1 89 ? -0.567 5.170 4.624 1.00 88.00 89 LEU A C 1
ATOM 705 O O . LEU A 1 89 ? 0.027 5.018 5.689 1.00 88.00 89 LEU A O 1
ATOM 709 N N . THR A 1 90 ? -1.535 6.064 4.472 1.00 90.38 90 THR A N 1
ATOM 710 C CA . THR A 1 90 ? -2.142 6.799 5.592 1.00 90.38 90 THR A CA 1
ATOM 711 C C . THR A 1 90 ? -3.606 6.428 5.716 1.00 90.38 90 THR A C 1
ATOM 713 O O . THR A 1 90 ? -4.267 6.199 4.707 1.00 90.38 90 THR A O 1
ATOM 716 N N . TYR A 1 91 ? -4.117 6.356 6.937 1.00 91.44 91 TYR A N 1
ATOM 717 C CA . TYR A 1 91 ? -5.511 6.009 7.195 1.00 91.44 91 TYR A CA 1
ATOM 718 C C . TYR A 1 91 ? -5.982 6.620 8.511 1.00 91.44 91 TYR A C 1
ATOM 720 O O . TYR A 1 91 ? -5.166 6.969 9.368 1.00 91.44 91 TYR A O 1
ATOM 728 N N . SER A 1 92 ? -7.296 6.712 8.676 1.00 92.12 92 SER A N 1
ATOM 729 C CA . SER A 1 92 ? -7.926 7.200 9.895 1.00 92.12 92 SER A CA 1
ATOM 730 C C . SER A 1 92 ? -8.750 6.090 10.547 1.00 92.12 92 SER A C 1
ATOM 732 O O . SER A 1 92 ? -9.415 5.305 9.876 1.00 92.12 92 SER A O 1
ATOM 734 N N . ILE A 1 93 ? -8.661 5.974 11.870 1.00 92.25 93 ILE A N 1
ATOM 735 C CA . ILE A 1 93 ? -9.457 5.058 12.687 1.00 92.25 93 ILE A CA 1
ATOM 736 C C . ILE A 1 93 ? -10.507 5.896 13.406 1.00 92.25 93 ILE A C 1
ATOM 738 O O . ILE A 1 93 ? -10.166 6.761 14.217 1.00 92.25 93 ILE A O 1
ATOM 742 N N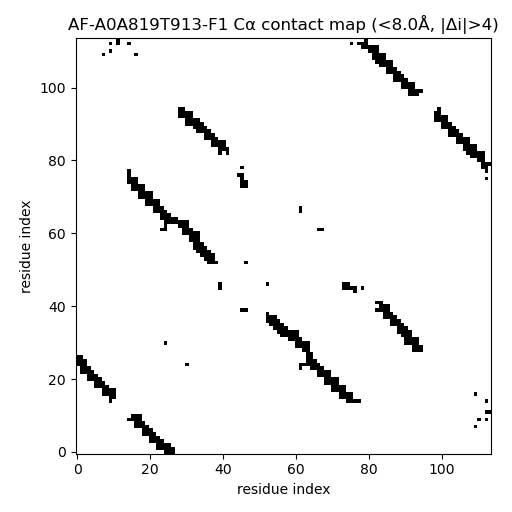 . ASN A 1 94 ? -11.780 5.609 13.145 1.00 88.19 94 ASN A N 1
ATOM 743 C CA . ASN A 1 94 ? -12.884 6.263 13.829 1.00 88.19 94 ASN A CA 1
ATOM 744 C C . ASN A 1 94 ? -13.191 5.517 15.136 1.00 88.19 94 ASN A C 1
ATOM 746 O O . ASN A 1 94 ? -13.857 4.477 15.146 1.00 88.19 94 ASN A O 1
ATOM 750 N N . LYS A 1 95 ? -12.641 6.019 16.245 1.00 88.38 95 LYS A N 1
ATOM 751 C CA . LYS A 1 95 ? -12.968 5.555 17.596 1.00 88.38 95 LYS A CA 1
ATOM 752 C C . LYS A 1 95 ? -14.136 6.381 18.120 1.00 88.38 95 LYS A C 1
ATOM 754 O O . LYS A 1 95 ? -14.307 7.525 17.729 1.00 88.38 95 LYS A O 1
ATOM 759 N N . LEU A 1 96 ? -14.897 5.811 19.054 1.00 82.25 96 LEU A N 1
ATOM 760 C CA . LEU A 1 96 ? -16.210 6.274 19.538 1.00 82.25 96 LEU A CA 1
ATOM 761 C C . LEU A 1 96 ? -16.385 7.770 19.869 1.00 82.25 96 LEU A C 1
ATOM 763 O O . LEU A 1 96 ? -17.527 8.147 20.068 1.00 82.25 96 LEU A O 1
ATOM 767 N N . ASN A 1 97 ? -15.332 8.593 19.932 1.00 82.25 97 ASN A N 1
ATOM 768 C CA . ASN A 1 97 ? -15.379 10.065 19.947 1.00 82.25 97 ASN A CA 1
ATOM 769 C C . ASN A 1 97 ? -14.069 10.721 19.449 1.00 82.25 97 ASN A C 1
ATOM 771 O O . ASN A 1 97 ? -13.844 11.911 19.668 1.00 82.25 97 ASN A O 1
ATOM 775 N N . THR A 1 98 ? -13.163 9.959 18.833 1.00 87.31 98 THR A N 1
ATOM 776 C CA . THR A 1 98 ? -11.847 10.448 18.409 1.00 87.31 98 THR A CA 1
ATOM 777 C C . THR A 1 98 ? -11.473 9.870 17.054 1.00 87.31 98 THR A C 1
ATOM 779 O O . THR A 1 98 ? -11.652 8.682 16.790 1.00 87.31 98 THR A O 1
ATOM 782 N N . ILE A 1 99 ? -10.918 10.720 16.194 1.00 88.75 99 ILE A N 1
ATOM 783 C CA . ILE A 1 99 ? -10.320 10.293 14.932 1.00 88.75 99 ILE A CA 1
ATOM 784 C C . ILE A 1 99 ? -8.815 10.230 15.153 1.00 88.75 99 ILE A C 1
ATOM 786 O O . ILE A 1 99 ? -8.175 11.244 15.429 1.00 88.75 99 ILE A O 1
ATOM 790 N N . GLU A 1 100 ? -8.252 9.033 15.041 1.00 92.06 100 GLU A N 1
ATOM 791 C CA . GLU A 1 100 ? -6.805 8.835 15.062 1.00 92.06 100 GLU A CA 1
ATOM 792 C C . GLU A 1 100 ? -6.305 8.618 13.643 1.00 92.06 100 GLU A C 1
ATOM 794 O O . GLU A 1 100 ? -6.882 7.830 12.902 1.00 92.06 100 GLU A O 1
ATOM 799 N N . THR A 1 101 ? -5.230 9.303 13.265 1.00 91.62 101 THR A N 1
ATOM 800 C CA . THR A 1 101 ? -4.590 9.109 11.959 1.00 91.62 101 THR A CA 1
ATOM 801 C C . THR A 1 101 ? -3.286 8.361 12.152 1.00 91.62 101 THR A C 1
ATOM 803 O O . THR A 1 101 ? -2.503 8.703 13.037 1.00 91.62 101 THR A O 1
ATOM 806 N N . ASP A 1 102 ? -3.052 7.356 11.317 1.00 91.31 102 ASP A N 1
ATOM 807 C CA . ASP A 1 102 ? -1.860 6.520 11.368 1.00 91.31 102 ASP A CA 1
ATOM 808 C C . ASP A 1 102 ? -1.231 6.373 9.974 1.00 91.31 102 ASP A C 1
ATOM 810 O O . ASP A 1 102 ? -1.852 6.652 8.939 1.00 91.31 102 ASP A O 1
ATOM 814 N N . ARG A 1 103 ? 0.045 5.984 9.951 1.00 91.75 103 ARG A N 1
ATOM 815 C CA . ARG A 1 103 ? 0.886 5.931 8.758 1.00 91.75 103 ARG A CA 1
ATOM 816 C C . ARG A 1 103 ? 1.752 4.678 8.757 1.00 91.75 103 ARG A C 1
ATOM 818 O O . ARG A 1 103 ? 2.530 4.445 9.674 1.00 91.75 103 ARG A O 1
ATOM 825 N N . ILE A 1 104 ? 1.714 3.942 7.650 1.00 89.56 104 ILE A N 1
ATOM 826 C CA . ILE A 1 104 ? 2.605 2.813 7.376 1.00 89.56 104 ILE A CA 1
ATOM 827 C C . ILE A 1 104 ? 3.511 3.179 6.202 1.00 89.56 104 ILE A C 1
ATOM 829 O O . ILE A 1 104 ? 3.043 3.485 5.107 1.00 89.56 104 ILE A O 1
ATOM 833 N N . GLU A 1 105 ? 4.823 3.128 6.417 1.00 89.50 105 GLU A N 1
ATOM 834 C CA . GLU A 1 105 ? 5.818 3.294 5.357 1.00 89.50 105 GLU A CA 1
ATOM 835 C C . GLU A 1 105 ? 6.433 1.948 4.971 1.00 89.50 105 GLU A C 1
ATOM 837 O O . GLU A 1 105 ? 6.835 1.166 5.830 1.00 89.50 105 GLU A O 1
ATOM 842 N N . PHE A 1 106 ? 6.555 1.687 3.671 1.00 86.62 106 PHE A N 1
ATOM 843 C CA . PHE A 1 106 ? 7.228 0.499 3.147 1.00 86.62 106 PHE A CA 1
ATOM 844 C C . PHE A 1 106 ? 7.833 0.774 1.766 1.00 86.62 106 PHE A C 1
ATOM 846 O O . PHE A 1 106 ? 7.636 1.836 1.173 1.00 86.62 106 PHE A O 1
ATOM 853 N N . LYS A 1 107 ? 8.630 -0.165 1.252 1.00 86.81 107 LYS A N 1
ATOM 854 C CA . LYS A 1 107 ? 9.261 -0.059 -0.070 1.00 86.81 107 LYS A CA 1
ATOM 855 C C . LYS A 1 107 ? 8.685 -1.125 -0.993 1.00 86.81 107 LYS A C 1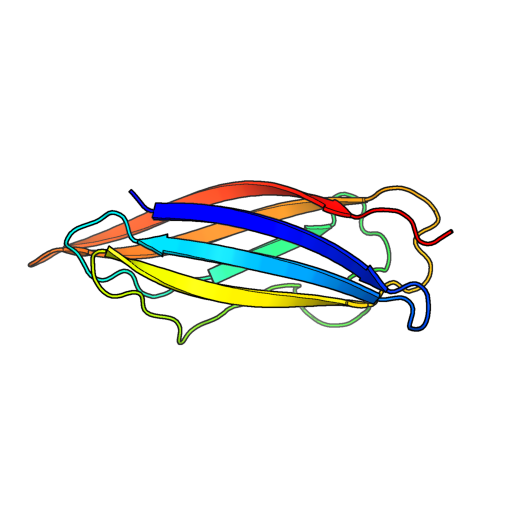
ATOM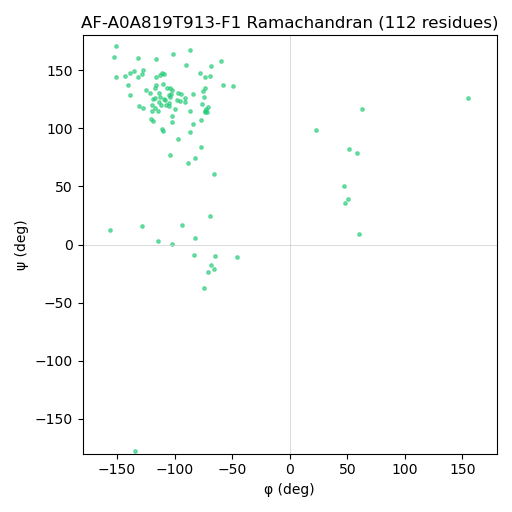 857 O O . LYS A 1 107 ? 8.671 -2.293 -0.618 1.00 86.81 107 LYS A O 1
ATOM 862 N N . LEU A 1 108 ? 8.257 -0.726 -2.186 1.00 82.62 108 LEU A N 1
ATOM 863 C CA . LEU A 1 108 ? 7.918 -1.650 -3.268 1.00 82.62 108 LEU A CA 1
ATOM 864 C C . LEU A 1 108 ? 9.135 -1.812 -4.165 1.00 82.62 108 LEU A C 1
ATOM 866 O O . LEU A 1 108 ? 9.712 -0.816 -4.603 1.00 82.62 108 LEU A O 1
ATOM 870 N N . ASN A 1 109 ? 9.503 -3.055 -4.450 1.00 80.88 109 ASN A N 1
ATOM 871 C CA . ASN A 1 109 ? 10.568 -3.362 -5.394 1.00 80.88 109 ASN A CA 1
ATOM 872 C C . ASN A 1 109 ? 9.929 -3.800 -6.712 1.00 80.88 109 ASN A C 1
ATOM 874 O O . ASN A 1 109 ? 9.407 -4.909 -6.795 1.00 80.88 109 ASN A O 1
ATOM 878 N N . LEU A 1 110 ? 9.954 -2.938 -7.727 1.00 76.00 110 LEU A N 1
ATOM 879 C CA . LEU A 1 110 ? 9.453 -3.296 -9.048 1.00 76.00 110 LEU A CA 1
ATOM 880 C C . LEU A 1 110 ? 10.555 -4.030 -9.839 1.00 76.00 110 LEU A C 1
ATOM 882 O O . LEU A 1 110 ? 11.700 -3.551 -9.891 1.00 76.00 110 LEU A O 1
ATOM 886 N N . PRO A 1 111 ? 10.245 -5.198 -10.432 1.00 68.81 111 PRO A N 1
ATOM 887 C CA . PRO A 1 111 ? 11.184 -5.921 -11.282 1.00 68.81 111 PRO A CA 1
ATOM 888 C C . PRO A 1 111 ? 11.442 -5.155 -12.588 1.00 68.81 111 PRO A C 1
ATOM 890 O O . PRO A 1 111 ? 10.596 -4.387 -13.043 1.00 68.81 111 PRO A O 1
ATOM 893 N N . CYS A 1 112 ? 12.609 -5.365 -13.204 1.00 62.34 112 CYS A N 1
ATOM 894 C CA . CYS A 1 112 ? 12.881 -4.832 -14.541 1.00 62.34 112 CYS A CA 1
ATOM 895 C C . CYS A 1 112 ? 12.022 -5.547 -15.588 1.00 62.34 112 CYS A C 1
ATOM 897 O O . CYS A 1 112 ? 11.850 -6.765 -15.508 1.00 62.34 112 CYS A O 1
ATOM 899 N N . SER A 1 113 ? 11.583 -4.821 -16.615 1.00 56.00 113 SER A N 1
ATOM 900 C CA . SER A 1 113 ? 11.209 -5.443 -17.886 1.00 56.00 113 SER A CA 1
ATOM 901 C C . SER A 1 113 ? 12.498 -5.918 -18.561 1.00 56.00 113 SER A C 1
ATOM 903 O O . SER A 1 113 ? 13.385 -5.096 -18.792 1.00 56.00 113 SER A O 1
ATOM 905 N N . ARG A 1 114 ? 12.642 -7.224 -18.803 1.00 48.38 114 ARG A N 1
ATOM 906 C CA . ARG A 1 114 ? 13.689 -7.728 -19.704 1.00 48.38 114 ARG A CA 1
ATOM 907 C C . ARG A 1 114 ? 13.370 -7.350 -21.141 1.00 48.38 114 ARG A C 1
ATOM 909 O O . ARG A 1 114 ? 12.168 -7.392 -21.477 1.00 48.38 114 ARG A O 1
#